Protein AF-A0A1A0XIK3-F1 (afdb_monomer_lite)

Secondary structure (DSSP, 8-state):
-HHHHHH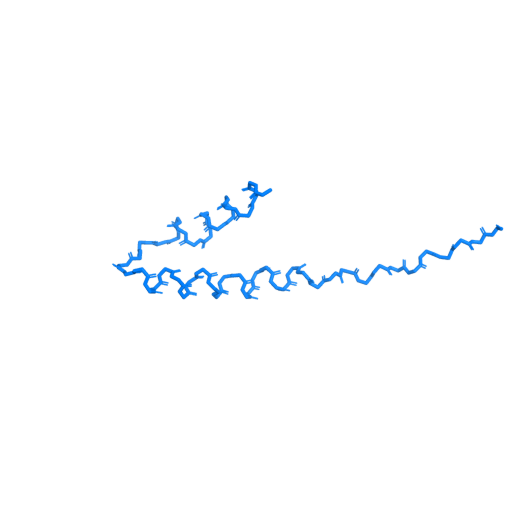HIIIIITT---SSHHHHHHHHHHHIIIIIHHHTS-----------

pLDDT: mean 81.65, std 11.53, range [54.59, 95.31]

Structure (mmCIF, N/CA/C/O backbone):
data_AF-A0A1A0XIK3-F1
#
_entry.id   AF-A0A1A0XIK3-F1
#
loop_
_atom_site.group_PDB
_atom_site.id
_atom_site.type_symbol
_atom_site.label_atom_id
_atom_site.label_alt_id
_atom_site.label_comp_id
_atom_site.label_asym_id
_atom_site.label_entity_id
_atom_site.label_seq_id
_atom_site.pdbx_PDB_ins_code
_atom_site.Cartn_x
_atom_site.Cartn_y
_atom_site.Cartn_z
_atom_site.occupancy
_atom_site.B_iso_or_equiv
_atom_site.auth_seq_id
_atom_site.auth_comp_id
_atom_site.auth_asym_id
_atom_site.auth_atom_id
_atom_site.pdbx_PDB_model_num
ATOM 1 N N . MET A 1 1 ? 4.032 5.022 -13.949 1.00 58.88 1 MET A N 1
ATOM 2 C CA . MET A 1 1 ? 3.313 5.233 -12.671 1.00 58.88 1 MET A CA 1
ATOM 3 C C . MET A 1 1 ? 1.995 4.451 -12.580 1.00 58.88 1 MET A C 1
ATOM 5 O O . MET A 1 1 ? 1.569 4.178 -11.468 1.00 58.88 1 MET A O 1
ATOM 9 N N . GLU A 1 2 ? 1.393 4.003 -13.691 1.00 70.38 2 GLU A N 1
ATOM 10 C CA . GLU A 1 2 ? 0.124 3.238 -13.701 1.00 70.38 2 GLU A CA 1
ATOM 11 C C . GLU A 1 2 ? 0.158 1.867 -12.999 1.00 70.38 2 GLU A C 1
ATOM 13 O O . GLU A 1 2 ? -0.763 1.513 -12.268 1.00 70.38 2 GLU A O 1
ATOM 18 N N . ILE A 1 3 ? 1.240 1.098 -13.158 1.00 79.38 3 ILE A N 1
ATOM 19 C CA . ILE A 1 3 ? 1.306 -0.295 -12.672 1.00 79.38 3 ILE A CA 1
ATOM 20 C C . ILE A 1 3 ? 1.287 -0.372 -11.137 1.00 79.38 3 ILE A C 1
ATOM 22 O O . ILE A 1 3 ? 0.754 -1.318 -10.560 1.00 79.38 3 ILE A O 1
ATOM 26 N N . PHE A 1 4 ? 1.847 0.629 -10.454 1.00 80.44 4 PHE A N 1
ATOM 27 C CA . PHE A 1 4 ? 1.889 0.651 -8.993 1.00 80.44 4 PHE A CA 1
ATOM 28 C C . PHE A 1 4 ? 0.484 0.766 -8.394 1.00 80.44 4 PHE A C 1
ATOM 30 O O . PHE A 1 4 ? 0.142 0.007 -7.489 1.00 80.44 4 PHE A O 1
ATOM 37 N N . PHE A 1 5 ? -0.339 1.667 -8.933 1.00 81.75 5 PHE A N 1
ATOM 38 C CA . PHE A 1 5 ? -1.686 1.910 -8.422 1.00 81.75 5 PHE A CA 1
ATOM 39 C C . PHE A 1 5 ? -2.609 0.717 -8.690 1.00 81.75 5 PHE A C 1
ATOM 41 O O . PHE A 1 5 ? -3.312 0.277 -7.785 1.00 81.75 5 PHE A O 1
ATOM 48 N N . ALA A 1 6 ? -2.516 0.113 -9.880 1.00 87.75 6 ALA A N 1
ATOM 49 C CA . ALA A 1 6 ? -3.252 -1.106 -10.216 1.00 87.75 6 ALA A CA 1
ATOM 50 C C . ALA A 1 6 ? -2.879 -2.290 -9.300 1.00 87.75 6 ALA A C 1
ATOM 52 O O . ALA A 1 6 ? -3.748 -3.050 -8.863 1.00 87.75 6 ALA A O 1
ATOM 53 N N . LEU A 1 7 ? -1.592 -2.437 -8.954 1.00 86.81 7 LEU A N 1
ATOM 54 C CA . LEU A 1 7 ? -1.145 -3.461 -8.007 1.00 86.81 7 LEU A CA 1
ATOM 55 C C . LEU A 1 7 ? -1.639 -3.181 -6.586 1.00 86.81 7 LEU A C 1
ATOM 57 O O . LEU A 1 7 ? -2.082 -4.117 -5.921 1.00 86.81 7 LEU A O 1
ATOM 61 N N . LEU A 1 8 ? -1.603 -1.927 -6.134 1.00 87.88 8 LEU A N 1
ATOM 62 C CA . LEU A 1 8 ? -2.136 -1.537 -4.829 1.00 87.88 8 LEU A CA 1
ATOM 63 C C . LEU A 1 8 ? -3.641 -1.822 -4.749 1.00 87.88 8 LEU A C 1
ATOM 65 O O . LEU A 1 8 ? -4.124 -2.381 -3.766 1.00 87.88 8 LEU A O 1
ATOM 69 N N . GLN A 1 9 ? -4.369 -1.501 -5.818 1.00 89.00 9 GLN A N 1
ATOM 70 C CA . GLN A 1 9 ? -5.808 -1.690 -5.898 1.00 89.00 9 GLN A CA 1
ATOM 71 C C . GLN A 1 9 ? -6.173 -3.170 -5.803 1.00 89.00 9 GLN A C 1
ATOM 73 O O . GLN A 1 9 ? -6.909 -3.548 -4.900 1.00 89.00 9 GLN A O 1
ATOM 78 N N . ARG A 1 10 ? -5.568 -4.037 -6.622 1.00 91.25 10 ARG A N 1
ATOM 79 C CA . ARG A 1 10 ? -5.848 -5.481 -6.577 1.00 91.25 10 ARG A CA 1
ATOM 80 C C . ARG A 1 10 ? -5.371 -6.169 -5.291 1.00 91.25 10 ARG A C 1
ATOM 82 O O . ARG A 1 10 ? -5.957 -7.158 -4.872 1.00 91.25 10 ARG A O 1
ATOM 89 N N . ASN A 1 11 ? -4.277 -5.711 -4.679 1.00 89.69 11 ASN A N 1
ATOM 90 C CA . ASN A 1 11 ? -3.693 -6.418 -3.532 1.00 89.69 11 ASN A CA 1
ATOM 91 C C . ASN A 1 11 ? -4.157 -5.905 -2.165 1.00 89.69 11 ASN A C 1
ATOM 93 O O . ASN A 1 11 ? -4.050 -6.658 -1.192 1.00 89.69 11 ASN A O 1
ATOM 97 N N . VAL A 1 12 ? -4.616 -4.653 -2.084 1.00 90.75 12 VAL A N 1
ATOM 98 C CA . VAL A 1 12 ? -4.995 -3.990 -0.828 1.00 90.75 12 VAL A CA 1
ATOM 99 C C . VAL A 1 12 ? -6.457 -3.553 -0.848 1.00 90.75 12 VAL A C 1
ATOM 101 O O . VAL A 1 12 ? -7.187 -3.890 0.080 1.00 90.75 12 VAL A O 1
ATOM 104 N N . LEU A 1 13 ? -6.898 -2.834 -1.887 1.00 89.62 13 LEU A N 1
ATOM 105 C CA . LEU A 1 13 ? -8.2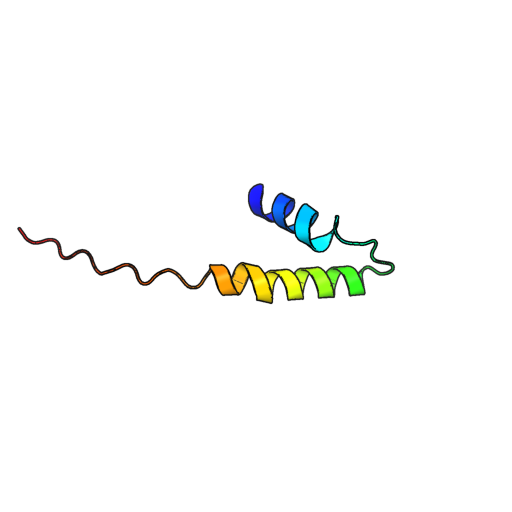59 -2.273 -1.939 1.00 89.62 13 LEU A CA 1
ATOM 106 C C . LEU A 1 13 ? -9.327 -3.323 -2.270 1.00 89.62 13 LEU A C 1
ATOM 108 O O . LEU A 1 13 ? -10.396 -3.307 -1.676 1.00 89.62 13 LEU A O 1
ATOM 112 N N . ASP A 1 14 ? -9.031 -4.244 -3.183 1.00 91.38 14 ASP A N 1
ATOM 113 C CA . ASP A 1 14 ? -9.950 -5.303 -3.627 1.00 91.38 14 ASP A CA 1
ATOM 114 C C . ASP A 1 14 ? -10.035 -6.469 -2.627 1.00 91.38 14 ASP A C 1
ATOM 116 O O . ASP A 1 14 ? -10.971 -7.261 -2.636 1.00 91.38 14 ASP A O 1
ATOM 120 N N . ARG A 1 15 ? -9.054 -6.576 -1.722 1.00 88.94 15 ARG A N 1
ATOM 121 C CA . ARG A 1 15 ? -8.892 -7.744 -0.849 1.00 88.94 15 ARG A CA 1
ATOM 122 C C . ARG A 1 15 ? -9.903 -7.801 0.300 1.00 88.94 15 ARG A C 1
ATOM 124 O O . ARG A 1 15 ? -10.243 -8.893 0.741 1.00 88.94 15 ARG A O 1
ATOM 131 N N . GLN A 1 16 ? -10.315 -6.646 0.818 1.00 89.44 16 GLN A N 1
ATOM 132 C CA . GLN A 1 16 ? -11.351 -6.499 1.844 1.00 89.44 16 GLN A CA 1
ATOM 133 C C . GLN A 1 16 ? -11.784 -5.033 1.955 1.00 89.44 16 GLN A C 1
ATOM 135 O O . GLN A 1 16 ? -11.055 -4.131 1.540 1.00 89.44 16 GLN A O 1
ATOM 140 N N . ARG A 1 17 ? -12.950 -4.787 2.563 1.00 88.50 17 ARG A N 1
ATOM 141 C CA . ARG A 1 17 ? -13.371 -3.429 2.926 1.00 88.50 17 ARG A CA 1
ATOM 142 C C . ARG A 1 17 ? -12.662 -2.985 4.201 1.00 88.50 17 ARG A C 1
ATOM 144 O O . ARG A 1 17 ? -12.610 -3.726 5.175 1.00 88.50 17 ARG A O 1
ATOM 151 N N . TRP A 1 18 ? -12.135 -1.769 4.174 1.00 92.62 18 TRP A N 1
ATOM 152 C CA . TRP A 1 18 ? -11.455 -1.149 5.304 1.00 92.62 18 TRP A CA 1
ATOM 153 C C . TRP A 1 18 ? -12.411 -0.173 5.972 1.00 92.62 18 TRP A C 1
ATOM 155 O O . TRP A 1 18 ? -12.897 0.750 5.321 1.00 92.62 18 TRP A O 1
ATOM 165 N N . ASP A 1 19 ? -12.676 -0.393 7.254 1.00 93.56 19 ASP A N 1
ATOM 166 C CA . ASP A 1 19 ? -13.650 0.397 8.010 1.00 93.56 19 ASP A CA 1
ATOM 167 C C . ASP A 1 19 ? -13.128 1.812 8.294 1.00 93.56 19 ASP A C 1
ATOM 169 O O . ASP A 1 19 ? -13.859 2.799 8.267 1.00 93.56 19 ASP A O 1
ATOM 173 N N . THR A 1 20 ? -11.807 1.929 8.472 1.00 95.31 20 THR A N 1
ATOM 174 C CA . THR A 1 20 ? -11.145 3.202 8.740 1.00 95.31 20 THR A CA 1
ATOM 175 C C . THR A 1 20 ? -9.984 3.463 7.791 1.00 95.31 20 THR A C 1
ATOM 177 O O . THR A 1 20 ? -9.294 2.566 7.295 1.00 95.31 20 THR A O 1
ATOM 180 N N . ARG A 1 21 ? -9.718 4.754 7.577 1.00 92.25 21 ARG A N 1
ATOM 181 C CA . ARG A 1 21 ? -8.592 5.219 6.762 1.00 92.25 21 ARG A CA 1
ATOM 182 C C . ARG A 1 21 ? -7.237 4.827 7.358 1.00 92.25 21 ARG A C 1
ATOM 184 O O . ARG A 1 21 ? -6.274 4.660 6.614 1.00 92.25 21 ARG A O 1
ATOM 191 N N . GLU A 1 22 ? -7.167 4.662 8.676 1.00 95.25 22 GLU A N 1
ATOM 192 C CA . GLU A 1 22 ? -5.964 4.204 9.369 1.00 95.25 22 GLU A CA 1
ATOM 193 C C . GLU A 1 22 ? -5.655 2.739 9.061 1.00 95.25 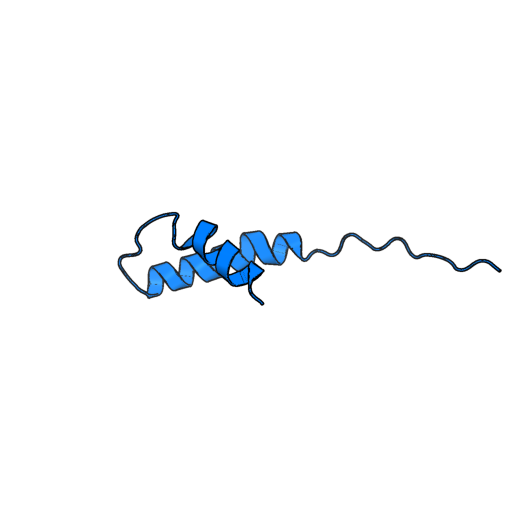22 GLU A C 1
ATOM 195 O O . GLU A 1 22 ? -4.529 2.429 8.674 1.00 95.25 22 GLU A O 1
ATOM 200 N N . GLN A 1 23 ? -6.658 1.855 9.110 1.00 93.88 23 GLN A N 1
ATOM 201 C CA . GLN A 1 23 ? -6.462 0.457 8.720 1.00 93.88 23 GLN A CA 1
ATOM 202 C C . GLN A 1 23 ? -6.019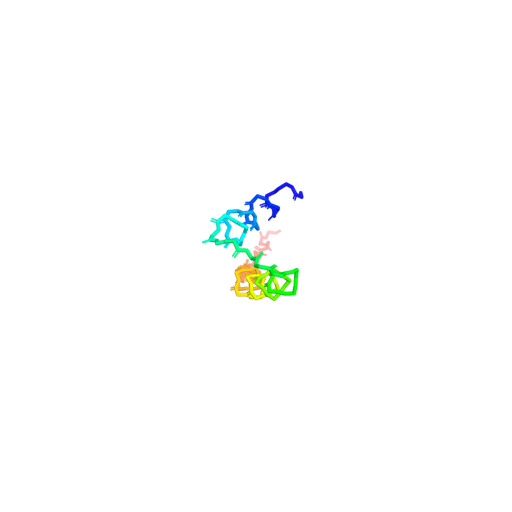 0.340 7.259 1.00 93.88 23 GLN A C 1
ATOM 204 O O . GLN A 1 23 ? -5.085 -0.402 6.953 1.00 93.88 23 GLN A O 1
ATOM 209 N N . LEU A 1 24 ? -6.619 1.138 6.368 1.00 92.56 24 LEU A N 1
ATOM 210 C CA . LEU A 1 24 ? -6.194 1.198 4.973 1.00 92.56 24 LEU A CA 1
ATOM 211 C C . LEU A 1 24 ? -4.733 1.665 4.842 1.00 92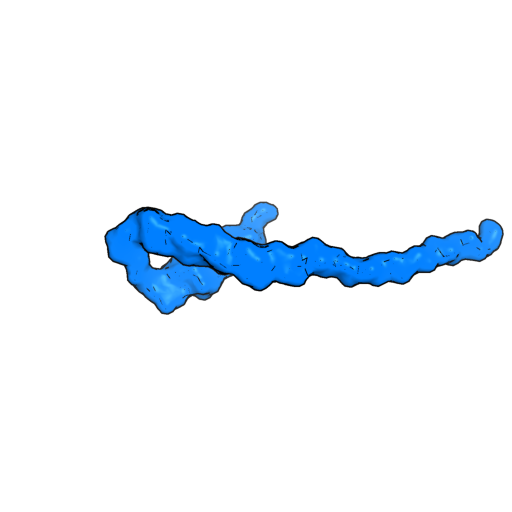.56 24 LEU A C 1
ATOM 213 O O . LEU A 1 24 ? -3.959 1.066 4.096 1.00 92.56 24 LEU A O 1
ATOM 217 N N . ARG A 1 25 ? -4.324 2.707 5.577 1.00 93.19 25 ARG A N 1
ATOM 218 C CA . ARG A 1 25 ? -2.939 3.205 5.562 1.00 93.19 25 ARG A CA 1
ATOM 219 C C . ARG A 1 25 ? -1.951 2.142 6.041 1.00 93.19 25 ARG A C 1
ATOM 221 O O . ARG A 1 25 ? -0.928 1.947 5.386 1.00 93.19 25 ARG A O 1
ATOM 228 N N . ILE A 1 26 ? -2.260 1.456 7.140 1.00 94.12 26 ILE A N 1
ATOM 229 C CA . ILE A 1 26 ? -1.431 0.370 7.678 1.00 94.12 26 ILE A CA 1
ATOM 230 C C . ILE A 1 26 ? -1.292 -0.735 6.627 1.00 94.12 26 ILE A C 1
ATOM 232 O O . ILE A 1 26 ? -0.177 -1.124 6.290 1.00 94.12 26 ILE A O 1
ATOM 236 N N . ALA A 1 27 ? -2.398 -1.168 6.019 1.00 93.00 27 ALA A N 1
ATOM 237 C CA . ALA A 1 27 ? -2.387 -2.212 5.001 1.00 93.00 27 ALA A CA 1
ATOM 238 C C . ALA A 1 27 ? -1.565 -1.846 3.757 1.00 93.00 27 ALA A C 1
ATOM 240 O O . ALA A 1 27 ? -0.827 -2.684 3.233 1.00 93.00 27 ALA A O 1
ATOM 241 N N . ILE A 1 28 ? -1.656 -0.592 3.300 1.00 92.12 28 ILE A N 1
ATOM 242 C CA . 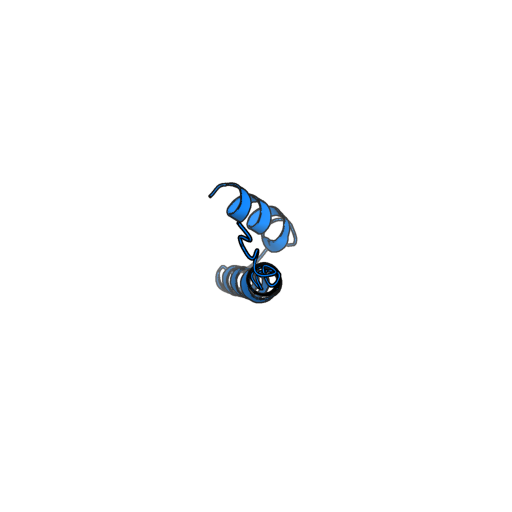ILE A 1 28 ? -0.855 -0.067 2.189 1.00 92.12 28 ILE A CA 1
ATOM 243 C C . ILE A 1 28 ? 0.637 -0.123 2.533 1.00 92.12 28 ILE A C 1
ATOM 245 O O . ILE A 1 28 ? 1.414 -0.683 1.758 1.00 92.12 28 ILE A O 1
ATOM 249 N N . VAL A 1 29 ? 1.041 0.419 3.688 1.00 92.00 29 VAL A N 1
ATOM 250 C CA . VAL A 1 29 ? 2.452 0.455 4.110 1.00 92.00 29 VAL A CA 1
ATOM 251 C C . VAL A 1 29 ? 2.998 -0.960 4.280 1.00 92.00 29 VAL A C 1
ATOM 253 O O . VAL A 1 29 ? 4.009 -1.296 3.669 1.00 92.00 29 VAL A O 1
ATOM 256 N N . THR A 1 30 ? 2.277 -1.834 4.986 1.00 92.19 30 THR A N 1
ATOM 257 C CA . THR A 1 30 ? 2.670 -3.236 5.167 1.00 92.19 30 THR A CA 1
ATOM 258 C C . THR A 1 30 ? 2.785 -3.981 3.835 1.00 92.19 30 THR A C 1
ATOM 260 O O . THR A 1 30 ? 3.710 -4.772 3.641 1.00 92.19 30 THR A O 1
ATOM 263 N N . TRP A 1 31 ? 1.878 -3.748 2.879 1.00 90.94 31 TRP A N 1
ATOM 264 C CA . TRP A 1 31 ? 1.971 -4.380 1.562 1.00 90.94 31 TRP A CA 1
ATOM 265 C C . TRP A 1 31 ? 3.185 -3.884 0.768 1.00 90.94 31 TRP A C 1
ATOM 267 O O . TRP A 1 31 ? 3.868 -4.699 0.138 1.00 90.94 31 TRP A O 1
ATOM 277 N N . ILE A 1 32 ? 3.487 -2.583 0.817 1.00 88.69 32 ILE A N 1
ATOM 278 C CA . ILE A 1 32 ? 4.670 -1.990 0.178 1.00 88.69 32 ILE A CA 1
ATOM 279 C C . ILE A 1 32 ? 5.943 -2.572 0.807 1.00 88.69 32 ILE A C 1
ATOM 281 O O . ILE A 1 32 ? 6.792 -3.106 0.092 1.00 88.69 32 ILE A O 1
ATOM 285 N N . GLU A 1 33 ? 6.060 -2.565 2.130 1.00 89.50 33 GLU A N 1
ATOM 286 C CA . GLU A 1 33 ? 7.191 -3.152 2.860 1.00 89.50 33 GLU A CA 1
ATOM 287 C C . GLU A 1 33 ? 7.384 -4.637 2.533 1.00 89.50 33 GLU A C 1
ATOM 289 O O . GLU A 1 33 ? 8.490 -5.088 2.237 1.00 89.50 33 GLU A O 1
ATOM 294 N N . ARG A 1 34 ? 6.305 -5.417 2.489 1.00 85.75 34 ARG A N 1
ATOM 295 C CA . ARG A 1 34 ? 6.403 -6.859 2.242 1.00 85.75 34 ARG A CA 1
ATOM 296 C C . ARG A 1 34 ? 6.685 -7.207 0.783 1.00 85.75 34 ARG A C 1
ATOM 298 O O . ARG A 1 34 ? 7.422 -8.153 0.500 1.00 85.75 34 ARG A O 1
ATOM 305 N N . THR A 1 35 ? 6.064 -6.487 -0.145 1.00 81.44 35 THR A N 1
ATOM 306 C CA . THR A 1 35 ? 5.987 -6.880 -1.561 1.00 81.44 35 THR A CA 1
ATOM 307 C C . THR A 1 35 ? 6.920 -6.044 -2.416 1.00 81.44 35 THR A C 1
ATOM 309 O O . THR A 1 35 ? 7.679 -6.584 -3.224 1.00 81.44 35 THR A O 1
ATOM 312 N N . TYR A 1 36 ? 6.883 -4.726 -2.231 1.00 77.50 36 TYR A N 1
ATOM 313 C CA . TYR A 1 36 ? 7.679 -3.800 -3.018 1.00 77.50 36 TYR A CA 1
ATOM 314 C C . TYR A 1 36 ? 9.138 -3.799 -2.558 1.00 77.50 36 TYR A C 1
ATOM 316 O O . TYR A 1 36 ? 10.021 -3.998 -3.390 1.00 77.50 36 TYR A O 1
ATOM 324 N N . HIS A 1 37 ? 9.419 -3.699 -1.253 1.00 72.69 37 HIS A N 1
ATOM 325 C CA . HIS A 1 37 ? 10.811 -3.726 -0.778 1.00 72.69 37 HIS A CA 1
ATOM 326 C C . HIS A 1 37 ? 11.490 -5.083 -1.013 1.00 72.69 37 HIS A C 1
ATOM 328 O O . HIS A 1 37 ? 12.657 -5.116 -1.398 1.00 72.69 37 HIS A O 1
ATOM 334 N N . ARG A 1 38 ? 10.764 -6.207 -0.893 1.00 68.94 38 ARG A N 1
ATOM 335 C CA . ARG A 1 38 ? 11.321 -7.539 -1.193 1.00 68.94 38 ARG A CA 1
ATOM 336 C C . ARG A 1 38 ? 11.659 -7.723 -2.676 1.00 68.94 38 ARG A C 1
ATOM 338 O O . ARG A 1 38 ? 12.698 -8.297 -2.989 1.00 68.94 38 ARG A O 1
ATOM 345 N N . ARG A 1 39 ? 10.816 -7.229 -3.593 1.00 66.50 39 ARG A N 1
ATOM 346 C CA . ARG A 1 39 ? 11.082 -7.273 -5.047 1.00 66.50 39 ARG A CA 1
ATOM 347 C C . ARG A 1 39 ? 12.184 -6.319 -5.488 1.00 66.50 39 ARG A C 1
ATOM 349 O O . ARG A 1 39 ? 12.791 -6.541 -6.528 1.00 66.50 39 ARG A O 1
ATOM 356 N N . ARG A 1 40 ? 12.446 -5.270 -4.710 1.00 68.44 40 ARG A N 1
ATOM 357 C CA . ARG A 1 40 ? 13.465 -4.267 -5.021 1.00 68.44 40 ARG A CA 1
ATOM 358 C C . ARG A 1 40 ? 14.846 -4.610 -4.471 1.00 68.44 40 ARG A C 1
ATOM 360 O O . ARG A 1 40 ? 15.710 -3.741 -4.459 1.00 68.44 40 ARG A O 1
ATOM 367 N N . ARG A 1 41 ? 15.087 -5.864 -4.069 1.00 62.78 41 ARG A N 1
ATOM 368 C CA . ARG A 1 41 ? 16.450 -6.401 -4.058 1.00 62.78 41 ARG A CA 1
ATOM 369 C C . ARG A 1 41 ? 16.841 -6.565 -5.529 1.00 62.78 41 ARG A C 1
ATOM 371 O O . ARG A 1 41 ? 16.281 -7.447 -6.182 1.00 62.78 41 ARG A O 1
ATOM 378 N N . PRO A 1 42 ? 17.704 -5.699 -6.091 1.00 65.69 42 PRO A N 1
ATOM 379 C CA . PRO A 1 42 ? 18.103 -5.875 -7.473 1.00 65.69 42 PRO A CA 1
ATOM 380 C C . PRO A 1 42 ? 18.771 -7.251 -7.562 1.00 65.69 42 PRO A C 1
ATOM 382 O O . PRO A 1 42 ? 19.608 -7.561 -6.704 1.00 65.69 42 PRO A O 1
ATOM 385 N N . PRO A 1 43 ? 18.405 -8.105 -8.534 1.00 67.44 43 PRO A N 1
ATOM 386 C CA . PRO A 1 43 ? 19.229 -9.265 -8.819 1.00 67.44 43 PRO A CA 1
ATOM 387 C C . PRO A 1 43 ? 20.630 -8.713 -9.054 1.00 67.44 43 PRO A C 1
ATOM 389 O O . PRO A 1 43 ? 20.789 -7.766 -9.829 1.00 67.44 43 PRO A O 1
ATOM 392 N N . HIS A 1 44 ? 21.607 -9.210 -8.291 1.00 67.38 44 HIS A N 1
ATOM 393 C CA . HIS A 1 44 ? 23.012 -8.878 -8.477 1.00 67.38 44 HIS A CA 1
ATOM 394 C C . HIS A 1 44 ? 23.280 -8.921 -9.977 1.00 67.38 44 HIS A C 1
ATOM 396 O O . HIS A 1 44 ? 23.225 -9.990 -10.577 1.00 67.38 44 HIS A O 1
ATOM 402 N N . ARG A 1 45 ? 23.459 -7.746 -10.590 1.00 69.88 45 ARG A N 1
ATOM 403 C CA . ARG A 1 45 ? 23.812 -7.649 -11.997 1.00 69.88 45 ARG A CA 1
ATOM 404 C C . ARG A 1 45 ? 25.194 -8.289 -12.072 1.00 69.88 45 ARG A C 1
ATOM 406 O O . ARG A 1 45 ? 26.123 -7.688 -11.520 1.00 69.88 45 ARG A O 1
ATOM 413 N N . PRO A 1 46 ? 25.353 -9.482 -12.675 1.00 64.94 46 PRO A N 1
ATOM 414 C CA . PRO A 1 46 ? 26.684 -10.016 -12.843 1.00 64.94 46 PRO A CA 1
ATOM 415 C C . PRO A 1 46 ? 27.425 -9.001 -13.703 1.00 64.94 46 PRO A C 1
ATOM 417 O O . PRO A 1 46 ? 26.923 -8.533 -14.731 1.00 64.94 46 PRO A O 1
ATOM 420 N N . ARG A 1 47 ? 28.565 -8.549 -13.186 1.00 69.62 47 ARG A N 1
ATOM 421 C CA . ARG A 1 47 ? 29.381 -7.511 -13.800 1.00 69.62 47 ARG A CA 1
ATOM 422 C C . ARG A 1 47 ? 29.779 -7.984 -15.195 1.00 69.62 47 ARG A C 1
ATOM 424 O O . ARG A 1 47 ? 30.591 -8.893 -15.325 1.00 69.62 47 ARG A O 1
ATOM 431 N N . ILE A 1 48 ? 29.200 -7.369 -16.222 1.00 71.25 48 ILE A N 1
ATOM 432 C CA . ILE A 1 48 ? 29.633 -7.561 -17.604 1.00 71.25 48 ILE A CA 1
ATOM 433 C C . ILE A 1 48 ? 31.043 -6.966 -17.669 1.00 71.25 48 ILE A C 1
ATOM 435 O O . ILE A 1 48 ? 31.206 -5.757 -17.503 1.00 71.25 48 ILE A O 1
ATOM 439 N N . ARG A 1 49 ? 32.069 -7.815 -17.807 1.00 68.44 49 ARG A N 1
ATOM 440 C CA . ARG A 1 49 ? 33.402 -7.361 -18.218 1.00 68.44 49 ARG A CA 1
ATOM 441 C C . ARG A 1 49 ? 33.320 -7.061 -19.716 1.00 68.44 49 ARG A C 1
ATOM 443 O O . ARG A 1 49 ? 33.014 -7.993 -20.459 1.00 68.44 49 ARG A O 1
ATOM 450 N N . PRO A 1 50 ? 33.592 -5.835 -20.184 1.00 65.75 50 PRO A N 1
ATOM 451 C CA . PRO A 1 50 ? 33.983 -5.665 -21.569 1.00 65.75 50 PRO A CA 1
ATOM 452 C C . PRO A 1 50 ? 35.420 -6.190 -21.682 1.00 65.75 50 PRO A C 1
ATOM 454 O O . PRO A 1 50 ? 36.334 -5.664 -21.050 1.00 65.75 50 PRO A O 1
ATOM 457 N N . GLY A 1 51 ? 35.586 -7.312 -22.376 1.00 73.56 51 GLY A N 1
ATOM 458 C CA . GLY A 1 51 ? 36.874 -7.721 -22.926 1.00 73.56 51 GLY A CA 1
ATOM 459 C C . GLY A 1 51 ? 36.933 -7.257 -24.377 1.00 73.56 51 GLY A C 1
ATOM 460 O O . GLY A 1 51 ? 35.941 -7.420 -25.088 1.00 73.56 51 GLY A O 1
ATOM 461 N N . GLY A 1 52 ? 38.067 -6.684 -24.776 1.00 54.59 52 GLY A N 1
ATOM 462 C CA . GLY A 1 52 ? 38.332 -6.165 -26.118 1.00 54.59 52 GLY A CA 1
ATOM 463 C C . GLY A 1 52 ? 39.006 -4.814 -26.046 1.00 54.59 52 GLY A C 1
ATOM 464 O O . GLY A 1 52 ? 38.261 -3.816 -26.110 1.00 54.59 52 GLY A O 1
#

Sequence (52 aa):
MEIFFALLQRNVLDRQRWDTREQLRIAIVTWIERTYHRRRRPPHRPRIRPGG

Foldseek 3Di:
DVVVVVCCCVQQVVPDDDPDPVVSVVSSVVCCVVPVVVVPPPPPPPDDDDDD

Radius of gyration: 17.01 Å; chains: 1; bounding box: 52×15×36 Å